Protein AF-A0A1V5GNC6-F1 (afdb_monomer)

Foldseek 3Di:
DDDDDPDPQKDKWWFFCDVNDTAIGHFFDDWDDDPVVRDTDDPQVRSQVRCCQAPFFGKDFPDWQAKDKAQDPVHNVDIDIDTDTDIDTDGGHPPDPHHPPPVDTDTDMDIDGLVCLLVCVHHHDVSPVCRSVSSVVVSVVVVVVD

Nearest PDB structures (foldseek):
  4hfq-assembly1_B  TM=7.123E-01  e=4.952E-04  Streptococcus pneumoniae TIGR4
  8dp8-assembly2_A  TM=7.137E-01  e=1.088E-03  Melampsora lini
  4zbp-assembly1_B  TM=6.873E-01  e=1.155E-02  Arabidopsis thaliana
  8dp8-assembly3_C  TM=7.524E-01  e=1.087E-02  Melampsora lini
  8dpa-assembly1_A  TM=5.683E-01  e=8.026E-02  Melampsora lini

Solvent-accessible surface area (backbone atoms only — not comparable to full-atom values): 8937 Å² total; per-residue (Å²): 136,80,81,82,68,97,54,92,56,56,42,73,27,29,41,35,72,59,93,87,38,78,25,29,41,68,67,57,78,73,69,56,69,41,80,88,77,74,42,62,60,52,73,68,56,29,46,54,49,28,27,34,47,60,64,27,36,45,64,46,81,75,42,81,75,53,70,37,76,37,61,42,92,92,40,84,89,43,73,47,79,46,78,43,69,45,62,48,82,72,48,72,47,83,86,62,76,56,66,81,60,82,90,53,72,68,77,40,66,45,78,42,44,56,65,41,47,76,69,58,78,47,44,62,41,76,77,45,73,52,50,61,60,56,52,52,54,53,52,50,57,60,64,77,72,111

Structure (mmCIF, N/CA/C/O backbone):
data_AF-A0A1V5GNC6-F1
#
_entry.id   AF-A0A1V5GNC6-F1
#
loop_
_atom_site.group_PDB
_atom_site.id
_atom_site.type_symbol
_atom_site.label_atom_id
_atom_site.label_alt_id
_atom_site.label_comp_id
_atom_site.label_asym_id
_atom_site.label_entity_id
_atom_site.label_seq_id
_atom_site.pdbx_PDB_ins_code
_atom_site.Cartn_x
_atom_site.Cartn_y
_atom_site.Cartn_z
_atom_site.occupancy
_atom_s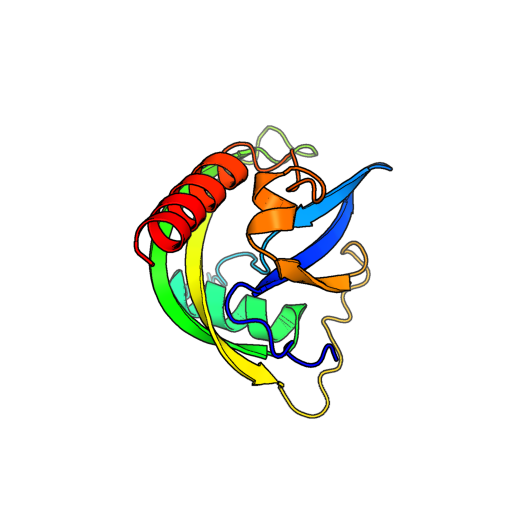ite.B_iso_or_equiv
_atom_site.auth_seq_id
_atom_site.auth_comp_id
_atom_site.auth_asym_id
_atom_site.auth_atom_id
_atom_site.pdbx_PDB_model_num
ATOM 1 N N . MET A 1 1 ? 6.012 -14.325 11.434 1.00 56.66 1 MET A N 1
ATOM 2 C CA . MET A 1 1 ? 4.654 -14.652 10.953 1.00 56.66 1 MET A CA 1
ATOM 3 C C . MET A 1 1 ? 3.661 -14.023 11.910 1.00 56.66 1 MET A C 1
ATOM 5 O O . MET A 1 1 ? 3.853 -14.163 13.115 1.00 56.66 1 MET A O 1
ATOM 9 N N . ILE A 1 2 ? 2.676 -13.287 11.403 1.00 62.72 2 ILE A N 1
ATOM 10 C CA . ILE A 1 2 ? 1.676 -12.614 12.236 1.00 62.72 2 ILE A CA 1
ATOM 11 C C . ILE A 1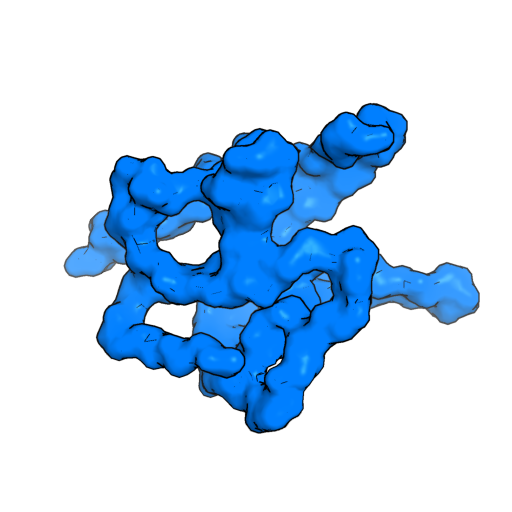 2 ? 0.325 -13.207 11.902 1.00 62.72 2 ILE A C 1
ATOM 13 O O . ILE A 1 2 ? -0.211 -12.950 10.831 1.00 62.72 2 ILE A O 1
ATOM 17 N N . SER A 1 3 ? -0.210 -13.988 12.834 1.00 70.50 3 SER A N 1
ATOM 18 C CA . SER A 1 3 ? -1.527 -14.590 12.689 1.00 70.50 3 SER A CA 1
ATOM 19 C C . SER A 1 3 ? -2.576 -13.514 12.420 1.00 70.50 3 SER A C 1
ATOM 21 O O . SER A 1 3 ? -2.651 -12.520 13.151 1.00 70.50 3 SER A O 1
ATOM 23 N N . HIS A 1 4 ? -3.380 -13.717 11.376 1.00 74.69 4 HIS A N 1
ATOM 24 C CA . HIS A 1 4 ? -4.508 -12.846 11.074 1.00 74.69 4 HIS A CA 1
ATOM 25 C C . HIS A 1 4 ? -5.447 -12.761 12.291 1.00 74.69 4 HIS A C 1
ATOM 27 O O . HIS A 1 4 ? -5.821 -13.796 12.849 1.00 74.69 4 HIS A O 1
ATOM 33 N N . PRO A 1 5 ? -5.839 -11.557 12.732 1.00 76.69 5 PRO A N 1
ATOM 34 C CA . PRO A 1 5 ? -6.716 -11.396 13.884 1.00 76.69 5 PRO A CA 1
ATOM 35 C C . PRO A 1 5 ? -8.163 -11.776 13.544 1.00 76.69 5 PRO A C 1
ATOM 37 O O . PRO A 1 5 ? -8.640 -11.521 12.444 1.00 76.69 5 PRO A O 1
ATOM 40 N N . ASP A 1 6 ? -8.934 -12.248 14.523 1.00 71.19 6 ASP A N 1
ATOM 41 C CA . ASP A 1 6 ? -10.380 -12.515 14.362 1.00 71.19 6 ASP A CA 1
ATOM 42 C C . ASP A 1 6 ? -11.237 -11.236 14.172 1.00 71.19 6 ASP A C 1
ATOM 44 O O . ASP A 1 6 ? -12.469 -11.275 14.168 1.00 71.19 6 ASP A O 1
ATOM 48 N N . LYS A 1 7 ? -10.603 -10.065 14.034 1.00 71.44 7 LYS A N 1
ATOM 49 C CA . LYS A 1 7 ? -11.261 -8.763 13.891 1.00 71.44 7 LYS A CA 1
ATOM 50 C C . LYS A 1 7 ? -11.437 -8.418 12.410 1.00 71.44 7 LYS A C 1
ATOM 52 O O . LYS A 1 7 ? -10.457 -8.141 11.721 1.00 71.44 7 LYS A O 1
ATOM 57 N N . LYS A 1 8 ? -12.695 -8.377 11.954 1.00 69.56 8 LYS A N 1
ATOM 58 C CA . LYS A 1 8 ? -13.105 -8.094 10.562 1.00 69.56 8 LYS A CA 1
ATOM 59 C C . LYS A 1 8 ? -12.610 -6.764 9.974 1.00 69.56 8 LYS A C 1
ATOM 61 O O . LYS A 1 8 ? -12.613 -6.632 8.758 1.00 69.56 8 LYS A O 1
ATOM 66 N N . ASP A 1 9 ? -12.232 -5.786 10.793 1.00 81.62 9 ASP A N 1
ATOM 67 C CA . ASP A 1 9 ? -11.794 -4.449 10.364 1.00 81.62 9 ASP A CA 1
ATOM 68 C C . ASP A 1 9 ? -10.271 -4.252 10.449 1.00 81.62 9 ASP A C 1
ATOM 70 O O . ASP A 1 9 ? -9.785 -3.118 10.510 1.00 81.62 9 ASP A O 1
ATOM 74 N N . SER A 1 10 ? -9.521 -5.355 10.495 1.00 88.75 10 SER A N 1
ATOM 75 C CA . SER A 1 10 ? -8.065 -5.321 10.582 1.00 88.75 10 SER A CA 1
ATOM 76 C C . SER A 1 10 ? -7.427 -5.094 9.220 1.00 88.75 10 SER A C 1
ATOM 78 O O . SER A 1 10 ? -7.832 -5.669 8.215 1.00 88.75 10 SER A O 1
ATOM 80 N N . ILE A 1 11 ? -6.393 -4.266 9.211 1.00 92.94 11 ILE A N 1
ATOM 81 C CA . ILE A 1 11 ? -5.639 -3.845 8.038 1.00 92.94 11 ILE A CA 1
ATOM 82 C C . ILE A 1 11 ? -4.185 -4.206 8.295 1.00 92.94 11 ILE A C 1
ATOM 84 O O . ILE A 1 11 ? -3.637 -3.866 9.346 1.00 92.94 11 ILE A O 1
ATOM 88 N N . LEU A 1 12 ? -3.573 -4.898 7.341 1.00 93.44 12 LEU A N 1
ATOM 89 C CA . LEU A 1 12 ? -2.160 -5.238 7.395 1.00 93.44 12 LEU A CA 1
ATOM 90 C C . LEU A 1 12 ? -1.326 -4.039 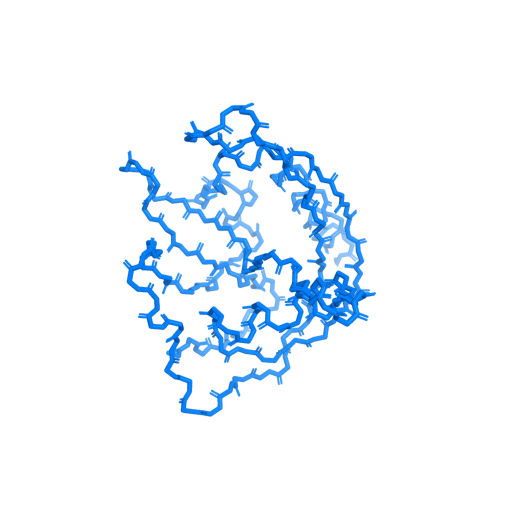6.947 1.00 93.44 12 LEU A C 1
ATOM 92 O O . LEU A 1 12 ? -1.531 -3.507 5.858 1.00 93.44 12 LEU A O 1
ATOM 96 N N . LEU A 1 13 ? -0.385 -3.630 7.789 1.00 93.81 13 LEU A N 1
ATOM 97 C CA . LEU A 1 13 ? 0.612 -2.605 7.502 1.00 93.81 13 LEU A CA 1
ATOM 98 C C . LEU A 1 13 ? 2.005 -3.138 7.838 1.00 93.81 13 LEU A C 1
ATOM 100 O O . LEU A 1 13 ? 2.153 -4.138 8.535 1.00 93.81 13 LEU A O 1
ATOM 104 N N . ILE A 1 14 ? 3.023 -2.420 7.395 1.00 91.88 14 ILE A N 1
ATOM 105 C CA . ILE A 1 14 ? 4.401 -2.526 7.848 1.00 91.88 14 ILE A CA 1
ATOM 106 C C . ILE A 1 14 ? 4.670 -1.352 8.778 1.00 91.88 14 ILE A C 1
ATOM 108 O O . ILE A 1 14 ? 4.361 -0.203 8.462 1.00 91.88 14 ILE A O 1
ATOM 112 N N . LYS A 1 15 ? 5.260 -1.635 9.932 1.00 90.06 15 LYS A N 1
ATOM 113 C CA . LYS A 1 15 ? 5.791 -0.647 10.863 1.00 90.06 15 LYS A CA 1
ATOM 114 C C . LYS A 1 15 ? 7.276 -0.444 10.570 1.00 90.06 15 LYS A C 1
ATOM 116 O O . LYS A 1 15 ? 8.049 -1.397 10.619 1.00 90.06 15 LYS A O 1
ATOM 121 N N . ARG A 1 16 ? 7.681 0.801 10.308 1.00 85.25 16 ARG A N 1
ATOM 122 C CA . ARG A 1 16 ? 9.077 1.197 10.060 1.00 85.25 16 ARG A CA 1
ATOM 123 C C . ARG A 1 16 ? 9.506 2.325 11.005 1.00 85.25 16 ARG A C 1
ATOM 125 O O . ARG A 1 16 ? 8.687 3.117 11.476 1.00 85.25 16 ARG A O 1
ATOM 132 N N . ASN A 1 17 ? 10.808 2.413 11.282 1.00 81.69 17 ASN A N 1
ATOM 133 C CA . ASN A 1 17 ? 11.404 3.568 11.957 1.00 81.69 17 ASN A CA 1
ATOM 134 C C . ASN A 1 17 ? 11.962 4.532 10.903 1.00 81.69 17 ASN A C 1
ATOM 136 O O . ASN A 1 17 ? 13.046 4.324 10.371 1.00 81.69 17 ASN A O 1
ATOM 140 N N . VAL A 1 18 ? 11.211 5.586 10.600 1.00 75.62 18 VAL A N 1
ATOM 141 C CA . VAL A 1 18 ? 11.566 6.587 9.593 1.00 75.62 18 VAL A CA 1
ATOM 142 C C . VAL A 1 18 ? 12.152 7.803 10.306 1.00 75.62 18 VAL A C 1
ATOM 144 O O . VAL A 1 18 ? 11.423 8.638 10.837 1.00 75.62 18 VAL A O 1
ATOM 147 N N . HIS A 1 19 ? 13.483 7.906 10.346 1.00 75.19 19 HIS A N 1
ATOM 148 C CA . HIS A 1 19 ? 14.206 9.034 10.963 1.00 75.19 19 HIS A CA 1
ATOM 149 C C . HIS A 1 19 ? 13.820 9.321 12.429 1.00 75.19 19 HIS A C 1
ATOM 151 O O . HIS A 1 19 ? 13.707 10.476 12.838 1.00 75.19 19 HIS A O 1
ATOM 157 N N . GLY A 1 20 ? 13.609 8.276 13.235 1.00 77.94 20 GLY A N 1
ATOM 158 C CA . GLY A 1 20 ? 13.223 8.407 14.644 1.00 77.94 20 GLY A CA 1
ATOM 159 C C . GLY A 1 20 ? 11.714 8.507 14.877 1.00 77.94 20 GLY A C 1
ATOM 160 O O . GLY A 1 20 ? 11.286 8.558 16.030 1.00 77.94 20 GLY A O 1
ATOM 161 N N . LEU A 1 21 ? 10.903 8.498 13.814 1.00 83.12 21 LEU A N 1
ATOM 162 C CA . LEU A 1 21 ? 9.451 8.375 13.885 1.00 83.12 21 LEU A CA 1
ATOM 163 C C . LEU A 1 21 ? 9.037 6.931 13.585 1.00 83.12 21 LEU A C 1
ATOM 165 O O . LEU A 1 21 ? 9.338 6.404 12.517 1.00 83.12 21 LEU A O 1
ATOM 169 N N . ILE A 1 22 ? 8.289 6.309 14.496 1.00 88.44 22 ILE A N 1
ATOM 170 C CA . ILE A 1 22 ? 7.588 5.058 14.190 1.00 88.44 22 ILE A CA 1
ATOM 171 C C . ILE A 1 22 ? 6.406 5.405 13.286 1.00 88.44 22 ILE A C 1
ATOM 173 O O . ILE A 1 22 ? 5.471 6.082 13.721 1.00 88.44 22 ILE A O 1
ATOM 177 N N . ALA A 1 23 ? 6.466 4.952 12.040 1.00 90.31 23 ALA A N 1
ATOM 178 C CA . ALA A 1 23 ? 5.465 5.212 11.020 1.00 90.31 23 ALA A CA 1
ATOM 179 C C . ALA A 1 23 ? 5.033 3.902 10.352 1.00 90.31 23 ALA A C 1
ATOM 181 O O . ALA A 1 23 ? 5.749 2.902 10.409 1.00 90.31 23 ALA A O 1
ATOM 182 N N . TYR A 1 24 ? 3.847 3.912 9.752 1.00 93.00 24 TYR A N 1
ATOM 183 C CA . TYR A 1 24 ? 3.217 2.715 9.206 1.00 93.00 24 TYR A CA 1
ATOM 184 C C . TYR A 1 24 ? 2.827 2.921 7.746 1.00 93.00 24 TYR A C 1
ATOM 186 O O . TYR A 1 24 ? 2.411 4.009 7.358 1.00 93.00 24 TYR A O 1
ATOM 194 N N . GLU A 1 25 ? 2.908 1.885 6.932 1.00 92.62 25 GLU A N 1
ATOM 195 C CA . GLU A 1 25 ? 2.525 1.948 5.520 1.00 92.62 25 GLU A CA 1
ATOM 196 C C . GLU A 1 25 ? 2.030 0.588 5.032 1.00 92.62 25 GLU A C 1
ATOM 198 O O . GLU A 1 25 ? 2.376 -0.426 5.633 1.00 92.62 25 GLU A O 1
ATOM 203 N N . PRO A 1 26 ? 1.173 0.525 4.001 1.00 93.88 26 PRO A N 1
ATOM 204 C CA . PRO A 1 26 ? 0.847 -0.741 3.368 1.00 93.88 26 PRO A CA 1
ATOM 205 C C . PRO A 1 26 ? 2.109 -1.397 2.795 1.00 93.88 26 PRO A C 1
ATOM 207 O O . PRO A 1 26 ? 2.975 -0.666 2.312 1.00 93.88 26 PRO A O 1
ATOM 210 N N . PRO A 1 27 ? 2.191 -2.737 2.796 1.00 92.88 27 PRO A N 1
ATOM 211 C CA . PRO A 1 27 ? 3.179 -3.435 1.986 1.00 92.88 27 PRO A CA 1
ATOM 212 C C . PRO A 1 27 ? 3.054 -3.058 0.506 1.00 92.88 27 PRO A C 1
ATOM 214 O O . PRO A 1 27 ? 1.946 -2.853 -0.006 1.00 92.88 27 PRO A O 1
ATOM 217 N N . GLY A 1 28 ? 4.186 -2.963 -0.174 1.00 91.88 28 GLY A N 1
ATOM 218 C CA . GLY A 1 28 ? 4.285 -2.577 -1.569 1.00 91.88 28 GLY A CA 1
ATOM 219 C C . GLY A 1 28 ? 5.700 -2.163 -1.952 1.00 91.88 28 GLY A C 1
ATOM 220 O O . GLY A 1 28 ? 6.511 -1.785 -1.115 1.00 91.88 28 GLY A O 1
ATOM 221 N N . GLY A 1 29 ? 5.962 -2.136 -3.252 1.00 91.38 29 GLY A N 1
ATOM 222 C CA . GLY A 1 29 ? 7.275 -1.784 -3.767 1.00 91.38 29 GLY A CA 1
ATOM 223 C C . GLY A 1 29 ? 7.226 -1.337 -5.217 1.00 91.38 29 GLY A C 1
ATOM 224 O O . GLY A 1 29 ? 6.304 -0.631 -5.642 1.00 91.38 29 GLY A O 1
ATOM 225 N N . ARG A 1 30 ? 8.284 -1.648 -5.961 1.00 93.00 30 ARG A N 1
ATOM 226 C CA . ARG A 1 30 ? 8.482 -1.125 -7.315 1.00 93.00 30 ARG A CA 1
ATOM 227 C C . ARG A 1 30 ? 8.068 -2.168 -8.333 1.00 93.00 30 ARG A C 1
ATOM 229 O O . ARG A 1 30 ? 8.295 -3.349 -8.144 1.00 93.00 30 ARG A O 1
ATOM 236 N N . VAL A 1 31 ? 7.527 -1.694 -9.450 1.00 95.75 31 VAL A N 1
ATOM 237 C CA . VAL A 1 31 ? 7.293 -2.540 -10.620 1.00 95.75 31 VAL A CA 1
ATOM 238 C C . VAL A 1 31 ? 8.628 -3.097 -11.103 1.00 95.75 31 VAL A C 1
ATOM 240 O O . VAL A 1 31 ? 9.543 -2.322 -11.405 1.00 95.75 31 VAL A O 1
ATOM 243 N N . ASP A 1 32 ? 8.707 -4.416 -11.219 1.00 94.81 32 ASP A N 1
ATOM 244 C CA . ASP A 1 32 ? 9.828 -5.105 -11.839 1.00 94.81 32 ASP A CA 1
ATOM 245 C C . ASP A 1 32 ? 9.833 -4.884 -13.353 1.00 94.81 32 ASP A C 1
ATOM 247 O O . ASP A 1 32 ? 8.829 -5.060 -14.054 1.00 94.81 32 ASP A O 1
ATOM 251 N N . ILE A 1 33 ? 10.998 -4.478 -13.860 1.00 96.38 33 ILE A N 1
ATOM 252 C CA . ILE A 1 33 ? 11.218 -4.130 -15.263 1.00 96.38 33 ILE A CA 1
ATOM 253 C C . ILE A 1 33 ? 12.401 -4.933 -15.793 1.00 96.38 33 ILE A C 1
ATOM 255 O O . ILE A 1 33 ? 13.527 -4.799 -15.312 1.00 96.38 33 ILE A O 1
ATOM 259 N N . ASP A 1 34 ? 12.158 -5.690 -16.858 1.00 95.69 34 ASP A N 1
ATOM 260 C CA . ASP A 1 34 ? 13.199 -6.299 -17.672 1.00 95.69 34 ASP A CA 1
ATOM 261 C C . ASP A 1 34 ? 13.437 -5.441 -18.923 1.00 95.69 34 ASP A C 1
ATOM 263 O O . ASP A 1 34 ? 12.708 -5.496 -19.920 1.00 95.69 34 ASP A O 1
ATOM 267 N N . TYR A 1 35 ? 14.502 -4.639 -18.873 1.00 95.31 35 TYR A N 1
ATOM 268 C CA . TYR A 1 35 ? 14.907 -3.772 -19.979 1.00 95.31 35 TYR A CA 1
ATOM 269 C C . TYR A 1 35 ? 15.415 -4.542 -21.205 1.00 95.31 35 TYR A C 1
ATOM 271 O O . TYR A 1 35 ? 15.372 -4.002 -22.310 1.00 95.31 35 TYR A O 1
ATOM 279 N N . HIS A 1 36 ? 15.895 -5.779 -21.043 1.00 96.50 36 HIS A N 1
ATOM 280 C CA . HIS A 1 36 ? 16.352 -6.601 -22.163 1.00 96.50 36 HIS A CA 1
ATOM 281 C C . HIS A 1 36 ? 15.172 -7.236 -22.897 1.00 96.50 36 HIS A C 1
ATOM 283 O O . HIS A 1 36 ? 15.154 -7.251 -24.128 1.00 96.50 36 HIS A O 1
ATOM 289 N N . ALA A 1 37 ? 14.178 -7.719 -22.151 1.00 96.88 37 ALA A N 1
ATOM 290 C CA . ALA A 1 37 ? 12.956 -8.290 -22.708 1.00 96.88 37 ALA A CA 1
ATOM 291 C C . ALA A 1 37 ? 11.921 -7.234 -23.137 1.00 96.88 37 ALA A C 1
ATOM 293 O O . ALA A 1 37 ? 10.931 -7.589 -23.775 1.00 96.88 37 ALA A O 1
ATOM 294 N N . LEU A 1 38 ? 12.141 -5.952 -22.807 1.00 96.00 38 LEU A N 1
ATOM 295 C CA . LEU A 1 38 ? 11.168 -4.863 -22.977 1.00 96.00 38 LEU A CA 1
ATOM 296 C C . LEU A 1 38 ? 9.822 -5.192 -22.313 1.00 96.00 38 LEU A C 1
ATOM 298 O O . LEU A 1 38 ? 8.753 -4.929 -22.865 1.00 96.00 38 LEU A O 1
ATOM 302 N N . ALA A 1 39 ? 9.895 -5.786 -21.125 1.00 96.81 39 ALA A N 1
ATOM 303 C CA . ALA A 1 39 ? 8.748 -6.238 -20.361 1.00 96.81 39 ALA A CA 1
ATOM 304 C C . ALA A 1 39 ? 8.751 -5.598 -18.972 1.00 96.81 39 ALA A C 1
ATOM 306 O O . ALA A 1 39 ? 9.800 -5.303 -18.402 1.00 96.81 39 ALA A O 1
ATOM 307 N N . ALA A 1 40 ? 7.560 -5.396 -18.430 1.00 96.75 40 ALA A N 1
ATOM 308 C CA . ALA A 1 40 ? 7.355 -4.992 -17.052 1.00 96.75 40 ALA A CA 1
ATOM 309 C C . ALA A 1 40 ? 6.130 -5.730 -16.521 1.00 96.75 40 ALA A C 1
ATOM 311 O O . ALA A 1 40 ? 5.194 -6.009 -17.282 1.00 96.75 40 ALA A O 1
ATOM 312 N N . GLU A 1 41 ? 6.128 -6.046 -15.233 1.00 97.12 41 GLU A N 1
ATOM 313 C CA . GLU A 1 41 ? 4.901 -6.509 -14.595 1.00 97.12 41 GLU A CA 1
ATOM 314 C C . GLU A 1 41 ? 3.844 -5.387 -14.568 1.00 97.12 41 GLU A C 1
ATOM 316 O O . GLU A 1 41 ? 4.155 -4.197 -14.672 1.00 97.12 41 GLU A O 1
ATOM 321 N N . ASN A 1 42 ? 2.564 -5.754 -14.455 1.00 97.25 42 ASN A N 1
ATOM 322 C CA . ASN A 1 42 ? 1.510 -4.767 -14.211 1.00 97.25 42 ASN A CA 1
ATOM 323 C C . ASN A 1 42 ? 1.421 -4.422 -12.712 1.00 97.25 42 ASN A C 1
ATOM 325 O O . ASN A 1 42 ? 2.010 -5.093 -11.864 1.00 97.25 42 ASN A O 1
ATOM 329 N N . LEU A 1 43 ? 0.676 -3.364 -12.386 1.00 97.56 43 LEU A N 1
ATOM 330 C CA . LEU A 1 43 ? 0.576 -2.842 -11.019 1.00 97.56 43 LEU A CA 1
ATOM 331 C C . LEU A 1 43 ? -0.051 -3.851 -10.053 1.00 97.56 43 LEU A C 1
ATOM 333 O O . LEU A 1 43 ? 0.352 -3.929 -8.897 1.00 97.56 43 LEU A O 1
ATOM 337 N N . GLU A 1 44 ? -1.016 -4.634 -10.527 1.00 97.44 44 GLU A N 1
ATOM 338 C CA . GLU A 1 44 ? -1.661 -5.684 -9.751 1.00 97.44 44 GLU A CA 1
ATOM 339 C C . GLU A 1 44 ? -0.677 -6.806 -9.403 1.00 97.44 44 GLU A C 1
ATOM 341 O O . GLU A 1 44 ? -0.614 -7.234 -8.255 1.00 97.44 44 GLU A O 1
ATOM 346 N N . THR A 1 45 ? 0.125 -7.253 -10.370 1.00 97.50 45 THR A N 1
ATOM 347 C CA . THR A 1 45 ? 1.150 -8.289 -10.166 1.00 97.50 45 THR A CA 1
ATOM 348 C C . THR A 1 45 ? 2.214 -7.800 -9.190 1.00 97.50 45 THR A C 1
ATOM 350 O O . THR A 1 45 ? 2.527 -8.521 -8.248 1.00 97.50 45 THR A O 1
ATOM 353 N N . CYS A 1 46 ? 2.662 -6.551 -9.349 1.00 97.12 46 CYS A N 1
ATOM 354 C CA . CYS A 1 46 ? 3.575 -5.895 -8.418 1.00 97.12 46 CYS A CA 1
ATOM 355 C C . CYS A 1 46 ? 3.007 -5.894 -6.991 1.00 97.12 46 CYS A C 1
ATOM 357 O O . CYS A 1 46 ? 3.643 -6.402 -6.076 1.00 97.12 46 CYS A O 1
ATOM 359 N N . ALA A 1 47 ? 1.772 -5.420 -6.792 1.00 96.75 47 ALA A N 1
ATOM 360 C CA . ALA A 1 47 ? 1.155 -5.389 -5.465 1.00 96.75 47 ALA A CA 1
ATOM 361 C C . ALA A 1 47 ? 1.034 -6.790 -4.835 1.00 96.75 47 ALA A C 1
ATOM 363 O O . ALA A 1 47 ? 1.301 -6.955 -3.647 1.00 96.75 47 ALA A O 1
ATOM 364 N N . LEU A 1 48 ? 0.661 -7.808 -5.619 1.00 96.38 48 LEU A N 1
ATOM 365 C CA . LEU A 1 48 ? 0.589 -9.192 -5.142 1.00 96.38 48 LEU A CA 1
ATOM 366 C C . LEU A 1 48 ? 1.966 -9.752 -4.762 1.00 96.38 48 LEU A C 1
ATOM 368 O O . LEU A 1 48 ? 2.064 -10.439 -3.746 1.00 96.38 48 LEU A O 1
ATOM 372 N N . ARG A 1 49 ? 3.001 -9.498 -5.573 1.00 95.38 49 ARG A N 1
ATOM 373 C CA . ARG A 1 49 ? 4.376 -9.962 -5.339 1.00 95.38 49 ARG A CA 1
ATOM 374 C C . ARG A 1 49 ? 4.975 -9.300 -4.102 1.00 95.38 49 ARG A C 1
ATOM 376 O O . ARG A 1 49 ? 5.422 -10.004 -3.205 1.00 95.38 49 ARG A O 1
ATOM 383 N N . GLU A 1 50 ? 4.906 -7.977 -4.015 1.00 94.56 50 GLU A N 1
ATOM 384 C CA . GLU A 1 50 ? 5.502 -7.197 -2.923 1.00 94.56 50 GLU A CA 1
ATOM 385 C C . GLU A 1 50 ? 4.894 -7.567 -1.564 1.00 94.56 50 GLU A C 1
ATOM 387 O O . GLU A 1 50 ? 5.603 -7.790 -0.588 1.00 94.56 50 GLU A O 1
ATOM 392 N N . VAL A 1 51 ? 3.573 -7.769 -1.497 1.00 93.56 51 VAL A N 1
ATOM 393 C CA . VAL A 1 51 ? 2.913 -8.266 -0.276 1.00 93.56 51 VAL A CA 1
ATOM 394 C C . VAL A 1 51 ? 3.446 -9.644 0.132 1.00 93.56 51 VAL A C 1
ATOM 396 O O . VAL A 1 51 ? 3.659 -9.914 1.316 1.00 93.56 51 VAL A O 1
ATOM 399 N N . GLN A 1 52 ? 3.682 -10.533 -0.830 1.00 91.81 52 GLN A N 1
ATOM 400 C CA . GLN A 1 52 ? 4.238 -11.852 -0.537 1.00 91.81 52 GLN A CA 1
ATOM 401 C C . GLN A 1 52 ? 5.692 -11.757 -0.065 1.00 91.81 52 GLN A C 1
ATOM 403 O O . GLN A 1 52 ? 6.045 -12.439 0.892 1.00 91.81 52 GLN A O 1
ATOM 408 N N . GLU A 1 53 ? 6.512 -10.915 -0.692 1.00 89.38 53 GLU A N 1
ATOM 409 C CA . GLU A 1 53 ? 7.943 -10.760 -0.400 1.00 89.38 53 GLU A CA 1
ATOM 410 C C . GLU A 1 53 ? 8.216 -10.031 0.921 1.00 89.38 53 GLU A C 1
ATOM 412 O O . GLU A 1 53 ? 9.117 -10.420 1.670 1.00 89.38 53 GLU A O 1
ATOM 417 N N . GLU A 1 54 ? 7.425 -9.007 1.244 1.00 88.25 54 GLU A N 1
ATOM 418 C CA . GLU A 1 54 ? 7.629 -8.190 2.440 1.00 88.25 54 GLU A CA 1
ATOM 419 C C . GLU A 1 54 ? 6.997 -8.807 3.688 1.00 88.25 54 GLU A C 1
ATOM 421 O O . GLU A 1 54 ? 7.610 -8.836 4.758 1.00 88.25 54 GLU A O 1
ATOM 426 N N . VAL A 1 55 ? 5.764 -9.312 3.580 1.00 88.56 55 VAL A N 1
ATOM 427 C CA . VAL A 1 55 ? 4.970 -9.696 4.761 1.00 88.56 55 VAL A CA 1
ATOM 428 C C . VAL A 1 55 ? 4.519 -11.156 4.764 1.00 88.56 55 VAL A C 1
ATOM 430 O O . VAL A 1 55 ? 4.038 -11.633 5.796 1.00 88.56 55 VAL A O 1
ATOM 433 N N . GLY A 1 56 ? 4.731 -11.894 3.672 1.00 89.62 56 GLY A N 1
ATOM 434 C CA . GLY A 1 56 ? 4.566 -13.346 3.653 1.00 89.62 56 GLY A CA 1
ATOM 435 C C . GLY A 1 56 ? 3.119 -13.809 3.669 1.00 89.62 56 GLY A C 1
ATOM 436 O O . GLY A 1 56 ? 2.813 -14.818 4.307 1.00 89.62 56 GLY A O 1
ATOM 437 N N . VAL A 1 57 ? 2.222 -13.077 3.007 1.00 91.06 57 VAL A N 1
ATOM 438 C CA . VAL A 1 57 ? 0.791 -13.404 2.959 1.00 91.06 57 VAL A CA 1
ATOM 439 C C . VAL A 1 57 ? 0.279 -13.471 1.525 1.00 91.06 57 VAL A C 1
ATOM 441 O O . VAL A 1 57 ? 0.745 -12.751 0.645 1.00 91.06 57 VAL A O 1
ATOM 444 N N . PHE A 1 58 ? -0.727 -14.309 1.300 1.00 93.25 58 PHE A N 1
ATOM 445 C CA . PHE A 1 58 ? -1.521 -14.301 0.080 1.00 93.25 58 PHE A CA 1
ATOM 446 C C . PHE A 1 58 ? -2.676 -13.312 0.215 1.00 93.25 58 PHE A C 1
ATOM 448 O O . PHE A 1 58 ? -3.385 -13.305 1.225 1.00 93.25 58 PHE A O 1
ATOM 455 N N . ILE A 1 59 ? -2.904 -12.521 -0.831 1.00 95.00 59 ILE A N 1
ATOM 456 C CA . ILE A 1 59 ? -4.052 -11.617 -0.943 1.00 95.00 59 ILE A CA 1
ATOM 457 C C . ILE A 1 59 ? -4.751 -11.778 -2.298 1.00 95.00 59 ILE A C 1
ATOM 459 O O . ILE A 1 59 ? -4.142 -12.228 -3.269 1.00 95.00 59 ILE A O 1
ATOM 463 N N . SER A 1 60 ? -6.017 -11.373 -2.381 1.00 96.50 60 SER A N 1
ATOM 464 C CA . SER A 1 60 ? -6.666 -10.979 -3.638 1.00 96.50 60 SER A CA 1
ATOM 465 C C . SER A 1 60 ? -6.741 -9.461 -3.724 1.00 96.50 60 SER A C 1
ATOM 467 O O . SER A 1 60 ? -6.914 -8.802 -2.705 1.00 96.50 60 SER A O 1
ATOM 469 N N . ILE A 1 61 ? -6.649 -8.897 -4.928 1.00 97.12 61 ILE A N 1
ATOM 470 C CA . ILE A 1 61 ? -6.949 -7.477 -5.147 1.00 97.12 61 ILE A CA 1
ATOM 471 C C . ILE A 1 61 ? -8.448 -7.333 -5.378 1.00 97.12 61 ILE A C 1
ATOM 473 O O . ILE A 1 61 ? -8.998 -7.935 -6.299 1.00 97.12 61 ILE A O 1
ATOM 477 N N . ASP A 1 62 ? -9.086 -6.501 -4.563 1.00 95.12 62 ASP A N 1
ATOM 478 C CA . ASP A 1 62 ? -10.525 -6.257 -4.631 1.00 95.12 62 ASP A CA 1
ATOM 479 C C . ASP A 1 62 ? -10.826 -4.973 -5.410 1.00 95.12 62 ASP A C 1
ATOM 481 O O . ASP A 1 62 ? -11.809 -4.895 -6.148 1.00 95.12 62 ASP A O 1
ATOM 485 N N . ALA A 1 63 ? -9.979 -3.949 -5.248 1.00 95.50 63 ALA A N 1
ATOM 486 C CA . ALA A 1 63 ? -10.151 -2.666 -5.917 1.00 95.50 63 ALA A CA 1
ATOM 487 C C . ALA A 1 63 ? -8.852 -1.858 -6.014 1.00 95.50 63 ALA A C 1
ATOM 489 O O . ALA A 1 63 ? -8.047 -1.820 -5.085 1.00 95.50 63 ALA A O 1
ATOM 490 N N . TYR A 1 64 ? -8.720 -1.095 -7.098 1.00 97.38 64 TYR A N 1
ATOM 491 C CA . TYR A 1 64 ? -7.851 0.079 -7.139 1.00 97.38 64 TYR A CA 1
ATOM 492 C C . TYR A 1 64 ? -8.531 1.244 -6.406 1.00 97.38 64 TYR A C 1
ATOM 494 O O . TYR A 1 64 ? -9.687 1.569 -6.686 1.00 97.38 64 TYR A O 1
ATOM 502 N N . LEU A 1 65 ? -7.825 1.873 -5.464 1.00 96.62 65 LEU A N 1
ATOM 503 C CA . LEU A 1 65 ? -8.363 2.974 -4.665 1.00 96.62 65 LEU A CA 1
ATOM 504 C C . LEU A 1 65 ? -8.065 4.336 -5.288 1.00 96.62 65 LEU A C 1
ATOM 506 O O . LEU A 1 65 ? -8.980 5.142 -5.454 1.00 96.62 65 LEU A O 1
ATOM 510 N N . SER A 1 66 ? -6.790 4.610 -5.568 1.00 97.31 66 SER A N 1
ATOM 511 C CA . SER A 1 66 ? -6.297 5.842 -6.197 1.00 97.31 66 SER A CA 1
ATOM 512 C C . SER A 1 66 ? -4.776 5.750 -6.398 1.00 97.31 66 SER A C 1
ATOM 514 O O . SER A 1 66 ? -4.145 4.753 -6.048 1.00 97.31 66 SER A O 1
ATOM 516 N N . SER A 1 67 ? -4.166 6.809 -6.926 1.00 96.56 67 SER A N 1
ATOM 517 C CA . SER A 1 67 ? -2.716 6.962 -7.032 1.00 96.56 67 SER A CA 1
ATOM 518 C C . SER A 1 67 ? -2.261 8.350 -6.606 1.00 96.56 67 SER A C 1
ATOM 520 O O . SER A 1 67 ? -3.013 9.316 -6.721 1.00 96.56 67 SER A O 1
ATOM 522 N N . TYR A 1 68 ? -1.009 8.462 -6.172 1.00 95.25 68 TYR A N 1
ATOM 523 C CA . TYR A 1 68 ? -0.386 9.736 -5.820 1.00 95.25 68 TYR A CA 1
ATOM 524 C C . TYR A 1 68 ? 1.077 9.780 -6.256 1.00 95.25 68 TYR A C 1
ATOM 526 O O . TYR A 1 68 ? 1.746 8.755 -6.388 1.00 95.25 68 TYR A O 1
ATOM 534 N N . SER A 1 69 ? 1.586 10.991 -6.467 1.00 92.88 69 SER A N 1
ATOM 535 C CA . SER A 1 69 ? 3.011 11.220 -6.697 1.00 92.88 69 SER A CA 1
ATOM 536 C C . SER A 1 69 ? 3.773 11.224 -5.372 1.00 92.88 69 SER A C 1
ATOM 538 O O . SER A 1 69 ? 3.357 11.854 -4.398 1.00 92.88 69 SER A O 1
ATOM 540 N N . PHE A 1 70 ? 4.921 10.560 -5.356 1.00 88.88 70 PHE A N 1
ATOM 541 C CA . PHE A 1 70 ? 5.855 10.501 -4.243 1.00 88.88 70 PHE A CA 1
ATOM 542 C C . PHE A 1 70 ? 7.201 11.065 -4.687 1.00 88.88 70 PHE A C 1
ATOM 544 O O . PHE A 1 70 ? 7.745 10.657 -5.711 1.00 88.88 70 PHE A O 1
ATOM 551 N N . PHE A 1 71 ? 7.742 12.001 -3.917 1.00 86.62 71 PHE A N 1
ATOM 552 C CA . PHE A 1 71 ? 9.067 12.566 -4.151 1.00 86.62 71 PHE A CA 1
ATOM 553 C C . PHE A 1 71 ? 10.013 11.989 -3.111 1.00 86.62 71 PHE A C 1
ATOM 555 O O . PHE A 1 71 ? 9.738 12.096 -1.914 1.00 86.62 71 PHE A O 1
ATOM 562 N N . TRP A 1 72 ? 11.102 11.371 -3.564 1.00 83.00 72 TRP A N 1
ATOM 563 C CA . TRP A 1 72 ? 12.016 10.666 -2.674 1.00 83.00 72 TRP A CA 1
ATOM 564 C C . TRP A 1 72 ? 12.701 11.671 -1.738 1.00 83.00 72 TRP A C 1
ATOM 566 O O . TRP A 1 72 ? 13.405 12.559 -2.223 1.00 83.00 72 TRP A O 1
ATOM 576 N N . PRO A 1 73 ? 12.553 11.548 -0.403 1.00 79.81 73 PRO A N 1
ATOM 577 C CA . PRO A 1 73 ? 13.119 12.521 0.535 1.00 79.81 73 PRO A CA 1
ATOM 578 C C . PRO A 1 73 ? 14.643 12.671 0.426 1.00 79.81 73 PRO A C 1
ATOM 580 O O . PRO A 1 73 ? 15.184 13.730 0.733 1.00 79.81 73 PRO A O 1
ATOM 583 N N . HIS A 1 74 ? 15.324 11.616 -0.029 1.00 79.00 74 HIS A N 1
ATOM 584 C CA . HIS A 1 74 ? 16.777 11.562 -0.195 1.00 79.00 74 HIS A CA 1
ATOM 585 C C . HIS A 1 74 ? 17.250 11.903 -1.616 1.00 79.00 74 HIS A C 1
ATOM 587 O O . HIS A 1 74 ? 18.450 12.034 -1.837 1.00 79.00 74 HIS A O 1
ATOM 593 N N . ASP A 1 75 ? 16.330 12.051 -2.575 1.00 83.81 75 ASP A N 1
ATOM 594 C CA . ASP A 1 75 ? 16.640 12.404 -3.960 1.00 83.81 75 ASP A CA 1
ATOM 595 C C . ASP A 1 75 ? 15.460 13.148 -4.601 1.00 83.81 75 ASP A C 1
ATOM 597 O O . ASP A 1 75 ? 14.562 12.556 -5.200 1.00 83.81 75 ASP A O 1
ATOM 601 N N . LEU A 1 76 ? 15.479 14.478 -4.496 1.00 82.62 76 LEU A N 1
ATOM 602 C CA . LEU A 1 76 ? 14.410 15.343 -5.005 1.00 82.62 76 LEU A CA 1
ATOM 603 C C . LEU A 1 76 ? 14.300 15.351 -6.539 1.00 82.62 76 LEU A C 1
ATOM 605 O O . LEU A 1 76 ? 13.336 15.896 -7.072 1.00 82.62 76 LEU A O 1
ATOM 609 N N . THR A 1 77 ? 15.265 14.764 -7.254 1.00 89.12 77 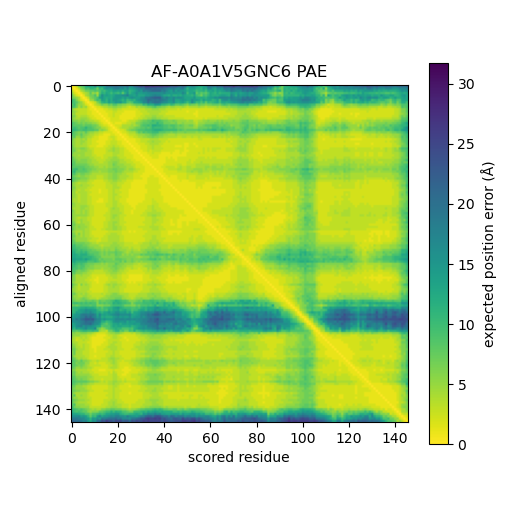THR A N 1
ATOM 610 C CA . THR A 1 77 ? 15.187 14.595 -8.714 1.00 89.12 77 THR A CA 1
ATOM 611 C C . THR A 1 77 ? 14.368 13.368 -9.108 1.00 89.12 77 THR A C 1
ATOM 613 O O . THR A 1 77 ? 13.958 13.242 -10.262 1.00 89.12 77 THR A O 1
ATOM 616 N N . LYS A 1 78 ? 14.088 12.480 -8.146 1.00 89.19 78 LYS A N 1
ATOM 617 C CA . LYS A 1 78 ? 13.283 11.281 -8.343 1.00 89.19 78 LYS A CA 1
ATOM 618 C C . LYS A 1 78 ? 11.855 11.508 -7.866 1.00 89.19 78 LYS A C 1
ATOM 620 O O . LYS A 1 78 ? 11.595 11.877 -6.719 1.00 89.19 78 LYS A O 1
ATOM 625 N N . CYS A 1 79 ? 10.917 11.193 -8.749 1.00 89.19 79 CYS A N 1
ATOM 626 C CA . CYS A 1 79 ? 9.500 11.101 -8.445 1.00 89.19 79 CYS A CA 1
ATOM 627 C C . CYS A 1 79 ? 8.991 9.723 -8.875 1.00 89.19 79 CYS A C 1
ATOM 629 O O . CYS A 1 79 ? 9.373 9.218 -9.929 1.00 89.19 79 CYS A O 1
ATOM 631 N N . SER A 1 80 ? 8.139 9.121 -8.055 1.00 91.06 80 SER A N 1
ATOM 632 C CA . SER A 1 80 ? 7.451 7.868 -8.350 1.00 91.06 80 SER A CA 1
ATOM 633 C C . SER A 1 80 ? 5.945 8.084 -8.303 1.00 91.06 80 SER A C 1
ATOM 635 O O . SER A 1 80 ? 5.454 8.929 -7.555 1.00 91.06 80 SER A O 1
ATOM 637 N N . LEU A 1 81 ? 5.207 7.306 -9.088 1.00 92.44 81 LEU A N 1
ATOM 638 C CA . LEU A 1 81 ? 3.764 7.172 -8.937 1.00 92.44 81 LEU A CA 1
ATOM 639 C C . LEU A 1 81 ? 3.497 5.944 -8.067 1.00 92.44 81 LEU A C 1
ATOM 641 O O . LEU A 1 81 ? 3.980 4.862 -8.382 1.00 92.44 81 LEU A O 1
ATOM 645 N N . TYR A 1 82 ? 2.729 6.116 -6.999 1.00 94.56 82 TYR A N 1
ATOM 646 C CA . TYR A 1 82 ? 2.227 5.013 -6.186 1.00 94.56 82 TYR A CA 1
ATOM 647 C C . TYR A 1 82 ? 0.774 4.754 -6.553 1.00 94.56 82 TYR A C 1
ATOM 649 O O . TYR A 1 82 ? -0.028 5.688 -6.551 1.00 94.56 82 TYR A O 1
ATOM 657 N N . ALA A 1 83 ? 0.436 3.501 -6.842 1.00 96.88 83 ALA A N 1
ATOM 658 C CA . ALA A 1 83 ? -0.936 3.031 -6.977 1.00 96.88 83 ALA A CA 1
ATOM 659 C C . ALA A 1 83 ? -1.328 2.284 -5.701 1.00 96.88 83 ALA A C 1
ATOM 661 O O . ALA A 1 83 ? -0.584 1.432 -5.226 1.00 96.88 83 ALA A O 1
ATOM 662 N N . VAL A 1 84 ? -2.483 2.625 -5.134 1.00 97.50 84 VAL A N 1
ATOM 663 C CA . VAL A 1 84 ? -2.969 2.040 -3.884 1.00 97.50 84 VAL A CA 1
ATOM 664 C C . VAL A 1 84 ? -4.123 1.106 -4.199 1.00 97.50 84 VAL A C 1
ATOM 666 O O . VAL A 1 84 ? -5.109 1.519 -4.812 1.00 97.50 84 VAL A O 1
ATOM 669 N N . PHE A 1 85 ? -4.015 -0.131 -3.732 1.00 97.56 85 PHE A N 1
ATOM 670 C CA . PHE A 1 85 ? -5.037 -1.157 -3.883 1.00 97.56 85 PHE A CA 1
ATOM 671 C C . PHE A 1 85 ? -5.604 -1.547 -2.517 1.00 97.56 85 PHE A C 1
ATOM 673 O O . PHE A 1 85 ? -4.907 -1.506 -1.505 1.00 97.56 85 PHE A O 1
ATOM 680 N N . ALA A 1 86 ? -6.879 -1.922 -2.500 1.00 95.38 86 ALA A N 1
ATOM 681 C CA . ALA A 1 86 ? -7.474 -2.688 -1.416 1.00 95.38 86 ALA A CA 1
ATOM 682 C C . ALA A 1 86 ? -7.486 -4.164 -1.811 1.00 95.38 86 ALA A C 1
ATOM 684 O O . ALA A 1 86 ? -7.755 -4.499 -2.970 1.00 95.38 86 ALA A O 1
ATOM 685 N N . GLY A 1 87 ? -7.221 -5.030 -0.840 1.00 94.56 87 GLY A N 1
ATOM 686 C CA . GLY A 1 87 ? -7.223 -6.466 -1.046 1.00 94.56 87 GLY A CA 1
ATOM 687 C C . GLY A 1 87 ? -7.653 -7.244 0.188 1.00 94.56 87 GLY A C 1
ATOM 688 O O . GLY A 1 87 ? -7.581 -6.745 1.313 1.00 94.56 87 GLY A O 1
ATOM 689 N N . THR A 1 88 ? -8.076 -8.482 -0.048 1.00 93.19 88 THR A N 1
ATOM 690 C CA . THR A 1 88 ? -8.533 -9.418 0.976 1.00 93.19 88 THR A CA 1
ATOM 691 C C . THR A 1 88 ? -7.429 -10.421 1.282 1.00 93.19 88 THR A C 1
ATOM 693 O O . THR A 1 88 ? -6.854 -11.018 0.376 1.00 93.19 88 THR A O 1
ATOM 696 N N . TYR A 1 89 ? -7.148 -10.630 2.566 1.00 92.62 89 TYR A N 1
ATOM 697 C CA . TYR A 1 89 ? -6.220 -11.658 3.033 1.00 92.62 89 TYR A CA 1
ATOM 698 C C . TYR A 1 89 ? -6.776 -13.068 2.802 1.00 92.62 89 TYR A C 1
ATOM 700 O O . TYR A 1 89 ? -7.921 -13.358 3.149 1.00 92.62 89 TYR A O 1
ATOM 708 N N . LEU A 1 90 ? -5.944 -13.950 2.244 1.00 93.25 90 LEU A N 1
ATOM 709 C CA . LEU A 1 90 ? -6.299 -15.331 1.900 1.00 93.25 90 LEU A CA 1
ATOM 710 C C . LEU A 1 90 ? -5.559 -16.379 2.744 1.00 93.25 90 LEU A C 1
ATOM 712 O O . LEU A 1 90 ? -5.979 -17.535 2.776 1.00 93.25 90 LEU A O 1
ATOM 716 N N . GLY A 1 91 ? -4.470 -16.002 3.417 1.00 90.56 91 GLY A N 1
ATOM 717 C CA . GLY A 1 91 ? -3.673 -16.909 4.243 1.00 90.56 91 GLY A CA 1
ATOM 718 C C . GLY A 1 91 ? -2.195 -16.534 4.291 1.00 90.56 91 GLY A C 1
ATOM 719 O O . GLY A 1 91 ? -1.732 -15.682 3.536 1.00 90.56 91 GLY A O 1
ATOM 720 N N . ASP A 1 92 ? -1.448 -17.199 5.166 1.00 90.12 92 ASP A N 1
ATOM 721 C CA . ASP A 1 92 ? 0.001 -17.024 5.297 1.00 90.12 92 ASP A CA 1
ATOM 722 C C . ASP A 1 92 ? 0.769 -17.927 4.320 1.00 90.12 92 ASP A C 1
ATOM 724 O O . ASP A 1 92 ? 0.340 -19.043 4.011 1.00 90.12 92 ASP A O 1
ATOM 728 N N . ILE A 1 93 ? 1.953 -17.481 3.893 1.00 86.06 93 ILE A N 1
ATOM 729 C CA . ILE A 1 93 ? 2.926 -18.317 3.188 1.00 86.06 93 ILE A CA 1
ATOM 730 C C . ILE A 1 93 ? 3.656 -19.196 4.221 1.00 86.06 93 ILE A C 1
ATOM 732 O O . ILE A 1 93 ? 4.319 -18.675 5.128 1.00 86.06 93 ILE A O 1
ATOM 736 N N . PRO A 1 94 ? 3.590 -20.536 4.107 1.00 80.81 94 PRO A N 1
ATOM 737 C CA . PRO A 1 94 ? 4.313 -21.425 5.008 1.00 80.81 94 PRO A CA 1
ATOM 738 C C . PRO A 1 94 ? 5.829 -21.197 4.938 1.00 80.81 94 PRO A C 1
ATOM 740 O O . PRO A 1 94 ? 6.398 -21.122 3.853 1.00 80.81 94 PRO A O 1
ATOM 743 N N . ASN A 1 95 ? 6.493 -21.162 6.098 1.00 75.75 95 ASN A N 1
ATOM 744 C CA . ASN A 1 95 ? 7.949 -20.988 6.223 1.00 75.75 95 ASN A CA 1
ATOM 745 C C . ASN A 1 95 ? 8.500 -19.691 5.608 1.00 75.75 95 ASN A C 1
ATOM 747 O O . ASN A 1 95 ? 9.649 -19.662 5.172 1.00 75.75 95 ASN A O 1
ATOM 751 N N . PHE A 1 96 ? 7.705 -18.620 5.595 1.00 77.88 96 PHE A N 1
ATOM 752 C CA . PHE A 1 96 ? 8.178 -17.308 5.173 1.00 77.88 96 PHE A CA 1
ATOM 753 C C . PHE A 1 96 ? 9.389 -16.854 6.004 1.00 77.88 96 PHE A C 1
ATOM 755 O O . PHE A 1 96 ? 9.284 -16.595 7.208 1.00 77.88 96 PHE A O 1
ATOM 762 N N . ALA A 1 97 ? 10.536 -16.758 5.339 1.00 66.75 97 ALA A N 1
ATOM 763 C CA . ALA A 1 97 ? 11.680 -15.984 5.782 1.00 66.75 97 ALA A CA 1
ATOM 764 C C . ALA A 1 97 ? 11.583 -14.670 5.012 1.00 66.75 97 ALA A C 1
ATOM 766 O O . ALA A 1 97 ? 11.756 -14.680 3.796 1.00 66.75 97 ALA A O 1
ATOM 767 N N . GLY A 1 98 ? 11.180 -13.593 5.689 1.00 65.44 98 GLY A N 1
ATOM 768 C CA . GLY A 1 98 ? 10.942 -12.316 5.018 1.00 65.44 98 GLY A CA 1
ATOM 769 C C . GLY A 1 98 ? 12.159 -11.778 4.295 1.00 65.44 98 GLY A C 1
ATOM 770 O O . GLY A 1 98 ? 13.259 -12.310 4.466 1.00 65.44 98 GLY A O 1
ATOM 771 N N . ASN A 1 99 ? 11.940 -10.752 3.471 1.00 65.06 99 ASN A N 1
ATOM 772 C CA . ASN A 1 99 ? 12.998 -10.189 2.648 1.00 65.06 99 ASN A CA 1
ATOM 773 C C . ASN A 1 99 ? 14.259 -9.925 3.496 1.00 65.06 99 ASN A C 1
ATOM 775 O O . ASN A 1 99 ? 14.224 -9.209 4.496 1.00 65.06 99 ASN A O 1
ATOM 779 N N . GLY A 1 100 ? 15.355 -10.598 3.133 1.00 53.41 100 GLY A N 1
ATOM 780 C CA . GLY A 1 100 ? 16.632 -10.554 3.849 1.00 53.41 100 GLY A CA 1
ATOM 781 C C . GLY A 1 100 ? 17.496 -9.360 3.451 1.00 53.41 100 GLY A C 1
ATOM 782 O O . GLY A 1 100 ? 18.683 -9.333 3.785 1.00 53.41 100 GLY A O 1
ATOM 783 N N . ASP A 1 101 ? 16.924 -8.424 2.693 1.00 58.94 101 ASP A N 1
ATOM 784 C CA . ASP A 1 101 ? 17.621 -7.256 2.190 1.00 58.94 101 ASP A CA 1
ATOM 785 C C . ASP A 1 101 ? 17.879 -6.274 3.340 1.00 58.94 101 ASP A C 1
ATOM 787 O O . ASP A 1 101 ? 16.987 -5.586 3.837 1.00 58.94 101 ASP A O 1
ATOM 791 N N . ASN A 1 102 ? 19.124 -6.256 3.821 1.00 50.91 102 ASN A N 1
ATOM 792 C CA . ASN A 1 102 ? 19.536 -5.455 4.979 1.00 50.91 102 ASN A CA 1
ATOM 793 C C . ASN A 1 102 ? 19.612 -3.947 4.674 1.00 50.91 102 ASN A C 1
ATOM 795 O O . ASN A 1 102 ? 19.894 -3.161 5.581 1.00 50.91 102 ASN A O 1
ATOM 799 N N . ASP A 1 103 ? 19.399 -3.554 3.415 1.00 50.22 103 ASP A N 1
ATOM 800 C CA . ASP A 1 103 ? 19.375 -2.159 2.970 1.00 50.22 103 ASP A CA 1
ATOM 801 C C . ASP A 1 103 ? 18.026 -1.474 3.256 1.00 50.22 103 ASP A C 1
ATOM 803 O O . ASP A 1 103 ? 17.929 -0.243 3.210 1.00 50.22 103 ASP A O 1
ATOM 807 N N . GLU A 1 104 ? 16.995 -2.242 3.618 1.00 56.91 104 GLU A N 1
ATOM 808 C CA . GLU A 1 104 ? 15.711 -1.709 4.055 1.00 56.91 104 GLU A CA 1
ATOM 809 C C . GLU A 1 104 ? 15.567 -1.695 5.581 1.00 56.91 104 GLU A C 1
ATOM 811 O O . GLU A 1 104 ? 16.057 -2.563 6.306 1.00 56.91 104 GLU A O 1
ATOM 816 N N . TRP A 1 105 ? 14.855 -0.688 6.102 1.00 56.25 105 TRP A N 1
ATOM 817 C CA . TRP A 1 105 ? 14.486 -0.657 7.519 1.00 56.25 105 TRP A CA 1
ATOM 818 C C . TRP A 1 105 ? 13.710 -1.926 7.886 1.00 56.25 105 TRP A C 1
ATOM 820 O O . TRP A 1 105 ? 12.868 -2.336 7.083 1.00 56.25 105 TRP A O 1
ATOM 830 N N . PRO A 1 106 ? 13.906 -2.489 9.098 1.00 60.75 106 PRO A N 1
ATOM 831 C CA . PRO A 1 106 ? 13.273 -3.739 9.497 1.00 60.75 106 PRO A CA 1
ATOM 832 C C . PRO A 1 106 ? 11.771 -3.713 9.219 1.00 60.75 106 PRO A C 1
ATOM 834 O O . PRO A 1 106 ? 11.053 -2.861 9.748 1.00 60.75 106 PRO A O 1
ATOM 837 N N . ILE A 1 107 ? 11.319 -4.639 8.377 1.00 72.12 107 ILE A N 1
ATOM 838 C CA . ILE A 1 107 ? 9.909 -4.830 8.063 1.00 72.12 107 ILE A CA 1
ATOM 839 C C . ILE A 1 107 ? 9.287 -5.549 9.258 1.00 72.12 107 ILE A C 1
ATOM 841 O O . ILE A 1 107 ? 9.539 -6.729 9.499 1.00 72.12 107 ILE A O 1
ATOM 845 N N . GLU A 1 108 ? 8.501 -4.820 10.047 1.00 84.81 108 GLU A N 1
ATOM 846 C CA . GLU A 1 108 ? 7.679 -5.384 11.115 1.00 84.81 108 GLU A CA 1
ATOM 847 C C . GLU A 1 108 ? 6.222 -5.334 10.641 1.00 84.81 108 GLU A C 1
ATOM 849 O O . GLU A 1 108 ? 5.578 -4.289 10.780 1.00 84.81 108 GLU A O 1
ATOM 854 N N . PRO A 1 109 ? 5.685 -6.416 10.039 1.00 88.06 109 PRO A N 1
ATOM 855 C CA . PRO A 1 109 ? 4.279 -6.442 9.664 1.00 88.06 109 PRO A CA 1
ATOM 856 C C . P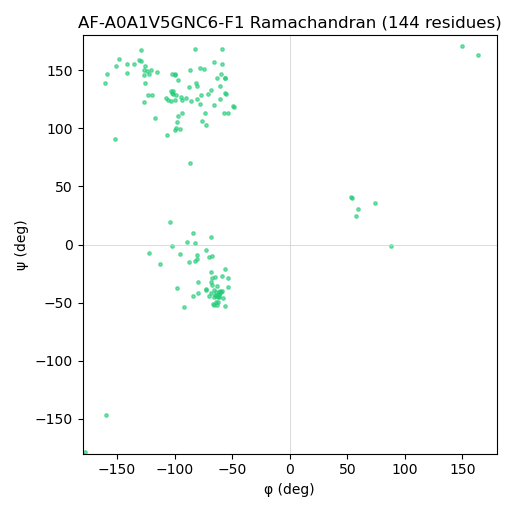RO A 1 109 ? 3.417 -6.229 10.921 1.00 88.06 109 PRO A C 1
ATOM 858 O O . PRO A 1 109 ? 3.855 -6.492 12.040 1.00 88.06 109 PRO A O 1
ATOM 861 N N . ILE A 1 110 ? 2.195 -5.730 10.784 1.00 90.31 110 ILE A N 1
ATOM 862 C CA . ILE A 1 110 ? 1.281 -5.528 11.910 1.00 90.31 110 ILE A CA 1
ATOM 863 C C . ILE A 1 110 ? -0.156 -5.405 11.417 1.00 90.31 110 ILE A C 1
ATOM 865 O O . ILE A 1 110 ? -0.435 -4.728 10.430 1.00 90.31 110 ILE A O 1
ATOM 869 N N . TRP A 1 111 ? -1.086 -6.020 12.143 1.00 91.88 111 TRP A N 1
ATOM 870 C CA . TRP A 1 111 ? -2.511 -5.780 11.948 1.00 91.88 111 TRP A CA 1
ATOM 871 C C . TRP A 1 111 ? -2.974 -4.630 12.833 1.00 91.88 111 TRP A C 1
ATOM 873 O O . TRP A 1 111 ? -2.800 -4.671 14.051 1.00 91.88 111 TRP A O 1
ATO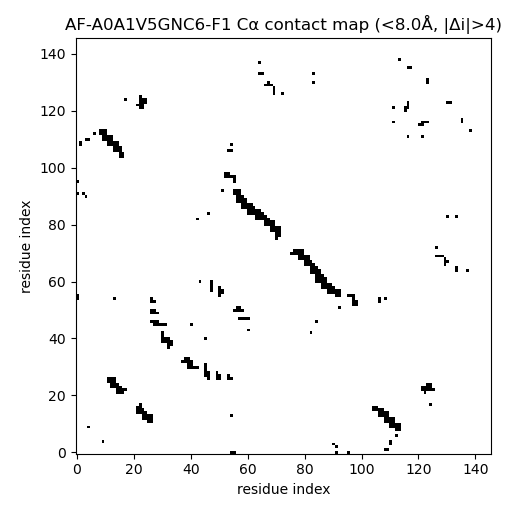M 883 N N . VAL A 1 112 ? -3.597 -3.626 12.225 1.00 91.88 112 VAL A N 1
ATOM 884 C CA . VAL A 1 112 ? -4.199 -2.485 12.922 1.00 91.88 112 VAL A CA 1
ATOM 885 C C . VAL A 1 112 ? -5.674 -2.388 12.575 1.00 91.88 112 VAL A C 1
ATOM 887 O O . VAL A 1 112 ? -6.078 -2.702 11.461 1.00 91.88 112 VAL A O 1
ATOM 890 N N . THR A 1 113 ? -6.505 -1.945 13.508 1.00 91.25 113 THR A N 1
ATOM 891 C CA . THR A 1 113 ? -7.930 -1.738 13.222 1.00 91.25 113 THR A CA 1
ATOM 892 C C . THR A 1 113 ? -8.157 -0.439 12.451 1.00 91.25 113 THR A C 1
ATOM 894 O O . THR A 1 113 ? -7.437 0.552 12.630 1.00 91.25 113 THR A O 1
ATOM 897 N N . ALA A 1 114 ? -9.224 -0.390 11.649 1.00 90.25 114 ALA A N 1
ATOM 898 C CA . ALA A 1 114 ? -9.660 0.843 10.993 1.00 90.25 114 ALA A CA 1
ATOM 899 C C . ALA A 1 114 ? -9.864 1.990 12.003 1.00 90.25 114 ALA A C 1
ATOM 901 O O . ALA A 1 114 ? -9.522 3.141 11.730 1.00 90.25 114 ALA A O 1
ATOM 902 N N . THR A 1 115 ? -10.356 1.673 13.204 1.00 90.44 115 THR A N 1
ATOM 903 C CA . THR A 1 115 ? -10.542 2.644 14.291 1.00 90.44 115 THR A CA 1
ATOM 904 C C . THR A 1 115 ? -9.213 3.232 14.785 1.00 90.44 115 THR A C 1
ATOM 906 O O . THR A 1 115 ? -9.123 4.436 15.041 1.00 90.44 115 THR A O 1
ATOM 909 N N . GLU A 1 116 ? -8.157 2.427 14.916 1.00 92.00 116 GLU A N 1
AT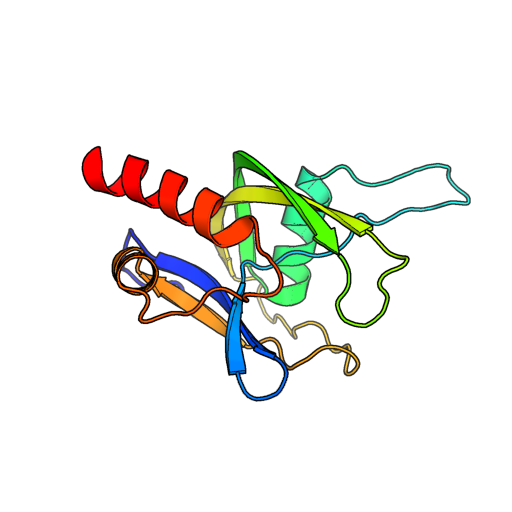OM 910 C CA . GLU A 1 116 ? -6.830 2.902 15.338 1.00 92.00 116 GLU A CA 1
ATOM 911 C C . GLU A 1 116 ? -6.197 3.848 14.311 1.00 92.00 116 GLU A C 1
ATOM 913 O O . GLU A 1 116 ? -5.626 4.873 14.695 1.00 92.00 116 GLU A O 1
ATOM 918 N N . LEU A 1 117 ? -6.369 3.557 13.019 1.00 92.06 117 LEU A N 1
ATOM 919 C CA . LEU A 1 117 ? -5.949 4.443 11.932 1.00 92.06 117 LEU A CA 1
ATOM 920 C C . LEU A 1 117 ? -6.750 5.747 11.918 1.00 92.06 117 LEU A C 1
ATOM 922 O O . LEU A 1 117 ? -6.171 6.831 11.956 1.00 92.06 117 LEU A O 1
ATOM 926 N N . LEU A 1 118 ? -8.083 5.665 11.935 1.00 91.81 118 LEU A N 1
ATOM 927 C CA . LEU A 1 118 ? -8.953 6.844 11.872 1.00 91.81 118 LEU A CA 1
ATOM 928 C C . LEU A 1 118 ? -8.816 7.756 13.100 1.00 91.81 118 LEU A C 1
ATOM 930 O O . LEU A 1 118 ? -9.005 8.967 12.984 1.00 91.81 118 LEU A O 1
ATOM 934 N N . SER A 1 119 ? -8.458 7.198 14.261 1.00 91.25 119 SER A N 1
ATOM 935 C CA . SER A 1 119 ? -8.159 7.964 15.481 1.00 91.25 119 SER A CA 1
ATOM 936 C C . SER A 1 119 ? -6.731 8.519 15.534 1.00 91.25 119 SER A C 1
ATOM 938 O O . SER A 1 119 ? -6.378 9.167 16.518 1.00 91.25 119 SER A O 1
ATOM 940 N N . LYS A 1 120 ? -5.912 8.286 14.495 1.00 88.31 120 LYS A N 1
ATOM 941 C CA . LYS A 1 120 ? -4.502 8.704 14.401 1.00 88.31 120 LYS A CA 1
ATOM 942 C C . LYS A 1 120 ? -3.617 8.180 15.543 1.00 88.31 120 LYS A C 1
ATOM 944 O O . LYS A 1 120 ? -2.575 8.761 15.835 1.00 88.31 120 LYS A O 1
ATOM 949 N N . LYS A 1 121 ? -4.002 7.065 16.179 1.00 90.31 121 LYS A N 1
ATOM 950 C CA . LYS A 1 121 ? -3.116 6.320 17.096 1.00 90.31 121 LYS A CA 1
ATOM 951 C C . LYS A 1 121 ? -1.972 5.656 16.331 1.00 90.31 121 LYS A C 1
ATOM 953 O O . LYS A 1 121 ? -0.872 5.526 16.855 1.00 90.31 121 LYS A O 1
ATOM 958 N N . ILE A 1 122 ? -2.257 5.259 15.093 1.00 91.75 122 ILE A N 1
ATOM 959 C CA . ILE A 1 122 ? -1.300 4.757 14.113 1.00 91.75 122 ILE A CA 1
ATOM 960 C C . ILE A 1 122 ? -1.029 5.883 13.117 1.00 91.75 122 ILE A C 1
ATOM 962 O O . ILE A 1 122 ? -1.960 6.430 12.524 1.00 91.75 122 ILE A O 1
ATOM 966 N N . ILE A 1 123 ? 0.243 6.249 12.964 1.00 91.88 123 ILE A N 1
ATOM 967 C CA . ILE A 1 123 ? 0.675 7.335 12.080 1.00 91.88 123 ILE A CA 1
ATOM 968 C C . ILE A 1 123 ? 1.120 6.719 10.759 1.00 91.88 123 ILE A C 1
ATOM 970 O O . ILE A 1 123 ? 2.158 6.060 10.706 1.00 91.88 123 ILE A O 1
ATOM 974 N N . LEU A 1 124 ? 0.352 6.941 9.692 1.00 93.25 124 LEU A N 1
ATOM 975 C CA . LEU A 1 124 ? 0.806 6.557 8.358 1.00 93.25 124 LEU A CA 1
ATOM 976 C C . LEU A 1 124 ? 2.059 7.354 7.982 1.00 93.25 124 LEU A C 1
ATOM 978 O O . LEU A 1 124 ? 2.176 8.526 8.347 1.00 93.25 124 LEU A O 1
ATOM 982 N N . ASN A 1 125 ? 2.999 6.720 7.281 1.00 90.50 125 ASN A N 1
ATOM 983 C CA . ASN A 1 125 ? 4.286 7.309 6.941 1.00 90.50 125 ASN A CA 1
ATOM 984 C C . ASN A 1 125 ? 4.088 8.671 6.244 1.00 90.50 125 ASN A C 1
ATOM 986 O O . ASN A 1 125 ? 3.585 8.725 5.117 1.00 90.50 125 ASN A O 1
ATOM 990 N N . PRO A 1 126 ? 4.491 9.790 6.884 1.00 88.00 126 PRO A N 1
ATOM 991 C CA . PRO A 1 126 ? 4.159 11.133 6.410 1.00 88.00 126 PRO A CA 1
ATOM 992 C C . PRO A 1 126 ? 4.897 11.518 5.123 1.00 88.00 126 PRO A C 1
ATOM 994 O O . PRO A 1 126 ? 4.566 12.527 4.496 1.00 88.00 126 PRO A O 1
ATOM 997 N N . THR A 1 127 ? 5.895 10.731 4.710 1.00 87.19 127 THR A N 1
ATOM 998 C CA . THR A 1 127 ? 6.547 10.904 3.407 1.00 87.19 127 THR A CA 1
ATOM 999 C C . THR A 1 127 ? 5.589 10.572 2.254 1.00 87.19 127 THR A C 1
ATOM 1001 O O . THR A 1 127 ? 5.648 11.212 1.202 1.00 87.19 127 THR A O 1
ATOM 1004 N N . HIS A 1 128 ? 4.616 9.680 2.470 1.00 89.12 128 HIS A N 1
ATOM 1005 C CA . HIS A 1 128 ? 3.554 9.362 1.519 1.00 89.12 128 HIS A CA 1
ATOM 1006 C C . HIS A 1 128 ? 2.358 10.314 1.667 1.00 89.12 128 HIS A C 1
ATOM 1008 O O . HIS A 1 128 ? 1.273 9.930 2.100 1.00 89.12 128 HIS A O 1
ATOM 1014 N N . LYS A 1 129 ? 2.538 11.579 1.270 1.00 87.56 129 LYS A N 1
ATOM 1015 C CA . LYS A 1 129 ? 1.542 12.653 1.474 1.00 87.56 129 LYS A CA 1
ATOM 1016 C C . LYS A 1 129 ? 0.125 12.355 0.955 1.00 87.56 129 LYS A C 1
ATOM 1018 O O . LYS A 1 129 ? -0.825 12.891 1.511 1.00 87.56 129 LYS A O 1
ATOM 1023 N N . GLY A 1 130 ? -0.027 11.535 -0.088 1.00 90.94 130 GLY A N 1
ATOM 1024 C CA . GLY A 1 130 ? -1.340 11.162 -0.638 1.00 90.94 130 GLY A CA 1
ATOM 1025 C C . GLY A 1 130 ? -1.993 9.944 0.024 1.00 90.94 130 GLY A C 1
ATOM 1026 O O . GLY A 1 130 ? -3.187 9.718 -0.152 1.00 90.94 130 GLY A O 1
ATOM 1027 N N . LEU A 1 131 ? -1.239 9.158 0.794 1.00 93.81 131 LEU A N 1
ATOM 1028 C CA . LEU A 1 131 ? -1.693 7.863 1.296 1.00 93.81 131 LEU A CA 1
ATOM 1029 C C . LEU A 1 131 ? -2.787 7.992 2.361 1.00 93.81 131 LEU A C 1
ATOM 1031 O O . LEU A 1 131 ? -3.784 7.275 2.292 1.00 93.81 131 LEU A O 1
ATOM 1035 N N . GLU A 1 132 ? -2.631 8.917 3.319 1.00 93.69 132 GLU A N 1
ATOM 1036 C CA . GLU A 1 132 ? -3.599 9.088 4.418 1.00 93.69 132 GLU A CA 1
ATOM 1037 C C . GLU A 1 132 ? -5.005 9.380 3.881 1.00 93.69 132 GLU A C 1
ATOM 1039 O O . GLU A 1 132 ? -5.976 8.756 4.307 1.00 93.69 132 GLU A O 1
ATOM 1044 N N . GLU A 1 133 ? -5.117 10.290 2.911 1.00 93.81 133 GLU A N 1
ATOM 1045 C CA . GLU A 1 133 ? -6.403 10.665 2.326 1.00 93.81 133 GLU A CA 1
ATOM 1046 C C . GLU A 1 133 ? -7.085 9.475 1.641 1.00 93.81 133 GLU A C 1
ATOM 1048 O O . GLU A 1 133 ? -8.274 9.228 1.867 1.00 93.81 133 GLU A O 1
ATOM 1053 N N . ILE A 1 134 ? -6.327 8.707 0.853 1.00 95.56 134 ILE A N 1
ATOM 1054 C CA . ILE A 1 134 ? -6.834 7.544 0.117 1.00 95.56 134 ILE A CA 1
ATOM 1055 C C . ILE A 1 134 ? -7.335 6.478 1.094 1.00 95.56 134 ILE A C 1
ATOM 1057 O O . ILE A 1 134 ? -8.485 6.038 0.996 1.00 95.56 134 ILE A O 1
ATOM 1061 N N . VAL A 1 135 ? -6.500 6.105 2.070 1.00 93.44 135 VAL A N 1
ATOM 1062 C CA . VAL A 1 135 ? -6.835 5.080 3.067 1.00 93.44 135 VAL A CA 1
ATOM 1063 C C . VAL A 1 135 ? -8.042 5.527 3.889 1.00 93.44 135 VAL A C 1
ATOM 1065 O O . VAL A 1 135 ? -9.019 4.791 4.001 1.00 93.44 135 VAL A O 1
ATOM 1068 N N . PHE A 1 136 ? -8.049 6.752 4.418 1.00 93.81 136 PHE A N 1
ATOM 1069 C CA . PHE A 1 136 ? -9.141 7.210 5.281 1.00 93.81 136 PHE A CA 1
ATOM 1070 C C . PHE A 1 136 ? -10.457 7.373 4.521 1.00 93.81 136 PHE A C 1
ATOM 1072 O O . PHE A 1 136 ? -11.518 7.093 5.081 1.00 93.81 136 PHE A O 1
ATOM 1079 N N . SER A 1 137 ? -10.413 7.799 3.257 1.00 93.50 137 SER A N 1
ATOM 1080 C CA . SER A 1 137 ? -11.597 7.853 2.394 1.00 93.50 137 SER A CA 1
ATOM 1081 C C . SER A 1 137 ? -12.201 6.462 2.194 1.00 93.50 137 SER A C 1
ATOM 1083 O O . SER A 1 137 ? -13.411 6.289 2.355 1.00 93.50 137 SER A O 1
ATOM 1085 N N . HIS A 1 138 ? -11.365 5.455 1.920 1.00 93.06 138 HIS A N 1
ATOM 1086 C CA . HIS A 1 138 ? -11.808 4.070 1.775 1.00 93.06 138 HIS A CA 1
ATOM 1087 C C . HIS A 1 138 ? -12.387 3.506 3.083 1.00 93.06 138 HIS A C 1
ATOM 1089 O O . HIS A 1 138 ? -13.516 3.016 3.095 1.00 93.06 138 HIS A O 1
ATOM 1095 N N . LEU A 1 139 ? -11.673 3.655 4.204 1.00 91.06 139 LEU A N 1
ATOM 1096 C CA . LEU A 1 139 ? -12.119 3.137 5.501 1.00 91.06 139 LEU A CA 1
ATOM 1097 C 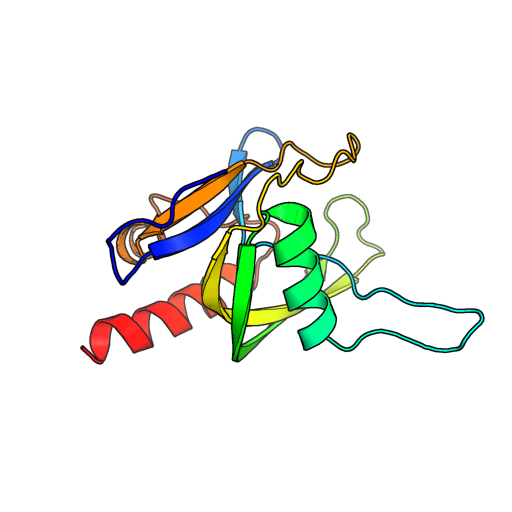C . LEU A 1 139 ? -13.440 3.757 5.955 1.00 91.06 139 LEU A C 1
ATOM 1099 O O . LEU A 1 139 ? -14.331 3.039 6.396 1.00 91.06 139 LEU A O 1
ATOM 1103 N N . ARG A 1 140 ? -13.615 5.075 5.806 1.00 89.94 140 ARG A N 1
ATOM 1104 C CA . ARG A 1 140 ? -14.875 5.739 6.175 1.00 89.94 140 ARG A CA 1
ATOM 1105 C C . ARG A 1 140 ? -16.052 5.204 5.361 1.00 89.94 140 ARG A C 1
ATOM 1107 O O . ARG A 1 140 ? -17.101 4.948 5.940 1.00 89.94 140 ARG A O 1
ATOM 1114 N N . LYS A 1 141 ? -15.890 4.990 4.050 1.00 85.38 141 LYS A N 1
ATOM 1115 C CA . LYS A 1 141 ? -16.961 4.414 3.217 1.00 85.38 141 LYS A CA 1
ATOM 1116 C C . LYS A 1 141 ? -17.395 3.040 3.727 1.00 85.38 141 LYS A C 1
ATOM 1118 O O . LYS A 1 141 ? -18.589 2.790 3.789 1.00 85.38 141 LYS A O 1
ATOM 1123 N N . ASN A 1 142 ? -16.452 2.204 4.155 1.00 77.00 142 ASN A N 1
ATOM 1124 C CA . ASN A 1 142 ? -16.754 0.850 4.621 1.00 77.00 142 ASN A CA 1
ATOM 1125 C C . ASN A 1 142 ? -17.286 0.796 6.062 1.00 77.00 142 ASN A C 1
ATOM 1127 O O . ASN A 1 142 ? -18.106 -0.065 6.362 1.00 77.00 142 ASN A O 1
ATOM 1131 N N . VAL A 1 143 ? -16.857 1.705 6.949 1.00 69.94 143 VAL A N 1
ATOM 1132 C CA . VAL A 1 143 ? -17.362 1.770 8.335 1.00 69.94 143 VAL A CA 1
ATOM 1133 C C . VAL A 1 143 ? -18.787 2.326 8.393 1.00 69.94 143 VAL A C 1
ATOM 1135 O O . VAL A 1 143 ? -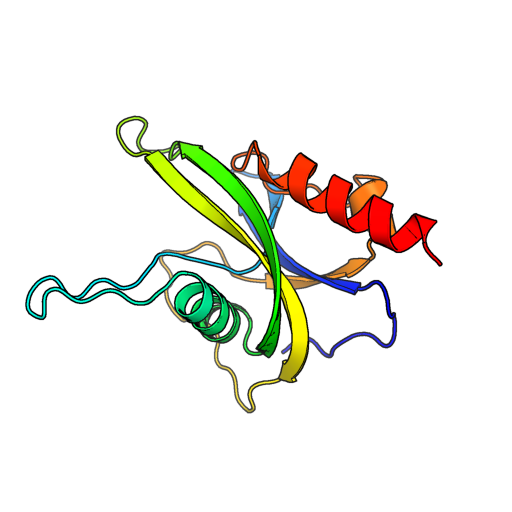19.587 1.839 9.179 1.00 69.94 143 VAL A O 1
ATOM 1138 N N . TYR A 1 144 ? -19.132 3.317 7.563 1.00 58.16 144 TYR A N 1
ATOM 1139 C CA . TYR A 1 144 ? -20.468 3.938 7.570 1.00 58.16 144 TYR A CA 1
ATOM 1140 C C . TYR A 1 144 ? -21.496 3.249 6.652 1.00 58.16 144 TYR A C 1
ATOM 1142 O O . TYR A 1 144 ? -22.619 3.736 6.528 1.00 58.16 144 TYR A O 1
ATOM 1150 N N . GLN A 1 145 ? -21.122 2.154 5.983 1.00 54.31 145 GLN A N 1
ATOM 1151 C CA . GLN A 1 145 ? -22.030 1.322 5.179 1.00 54.31 145 GLN A CA 1
ATOM 1152 C C . GLN A 1 145 ? -22.450 0.016 5.882 1.00 54.31 145 GLN A C 1
ATOM 1154 O O . GLN A 1 145 ? -23.232 -0.741 5.307 1.00 54.31 145 GLN A O 1
ATOM 1159 N N . GLN A 1 146 ? -21.952 -0.240 7.098 1.00 48.28 146 GLN A N 1
ATOM 1160 C CA . GLN A 1 146 ? -22.375 -1.339 7.979 1.00 48.28 146 GLN A CA 1
ATOM 1161 C C . GLN A 1 146 ? -23.343 -0.827 9.047 1.00 48.28 146 GLN A C 1
ATOM 1163 O O . GLN A 1 146 ? -24.247 -1.607 9.419 1.00 48.28 146 GLN A O 1
#

pLDDT: mean 86.63, std 11.93, range [48.28, 97.56]

Radius of gyration: 15.47 Å; Cα contacts (8 Å, |Δi|>4): 224; chains: 1; bounding box: 42×37×40 Å

Sequence (146 aa):
MISHPDKKDSILLIKRNVHGLIAYEPPGGRVDIDYHALAAENLETCALREVQEEVGVFISIDAYLSSYSFFWPHDLTKCSLYAVFAGTYLGDIPNFAGNGDNDEWPIEPIWVTATELLSKKIILNPTHKGLEEIVFSHLRKNVYQQ

Secondary structure (DSSP, 8-state):
--PPPS-TTEEEEEEEEETTEEEEE-S--PPPEETTTTEE--HHHHHHHHHHHHH-EEEEEEEEEEEEEEEETTEEEEEEEEEEEEEEEEEEPTT------TTSPP-EEEEEEHHHHHTTSS-B-TT-TTHHHHHHHHHHHHHTT-

Mean predicted aligned error: 5.6 Å